Protein AF-A0A3B8J810-F1 (afdb_monomer_lite)

Foldseek 3Di:
DPLACLLVVLVVVVVVLVVLLVVLLVLLVVVLVDPDDPQLNVLSVQLVVCVVPQVSLVVSLVSNVVRLVVCVPPPSSVVSVVSSVSSHPDAGEREEEPCSCPPRHVVSVVVSVVVVDRHHYHYDYPVDPPPPDDD

Sequence (135 aa):
SLFEDNAEYGYGIYLGAKQIREKIADLMRDAMNMDIDSEAKEVFQQWLDSFDNGEKSRKASEDVLEALRKNPDNPVYKQILSLKDYLVKQSVWIIGGDGWAYDIGFGGVDHVLAMGDDINILVLDSEVYSNTGGP

pLDDT: mean 85.03, std 13.68, range [41.88, 98.12]

Structure (mmCIF, N/CA/C/O backbone):
data_AF-A0A3B8J810-F1
#
_entry.id   AF-A0A3B8J810-F1
#
loop_
_atom_site.group_PDB
_atom_site.id
_atom_site.type_symbol
_atom_site.label_atom_id
_atom_site.label_alt_id
_atom_site.label_comp_id
_atom_site.label_asym_id
_atom_site.label_entity_id
_atom_site.label_seq_id
_atom_site.pdbx_PDB_ins_code
_atom_site.Cartn_x
_atom_site.Cartn_y
_atom_site.Cartn_z
_atom_site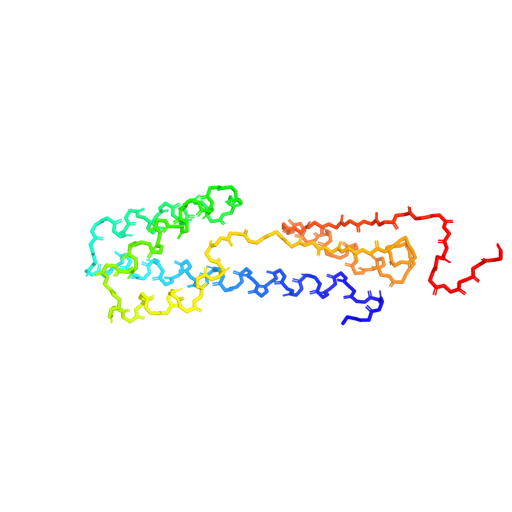.occupancy
_atom_site.B_iso_or_equiv
_atom_site.auth_seq_id
_atom_site.auth_comp_id
_atom_site.auth_asym_id
_atom_site.auth_atom_id
_atom_site.pdbx_PDB_model_num
ATOM 1 N N . SER A 1 1 ? 20.058 1.063 -8.323 1.00 51.47 1 SER A N 1
ATOM 2 C CA . SER A 1 1 ? 19.584 0.669 -9.654 1.00 51.47 1 SER A CA 1
ATOM 3 C C . SER A 1 1 ? 20.681 1.005 -10.646 1.00 51.47 1 SER A C 1
ATOM 5 O O . SER A 1 1 ? 21.090 2.165 -10.684 1.00 51.47 1 SER A O 1
ATOM 7 N N . LEU A 1 2 ? 21.250 -0.007 -11.305 1.00 54.09 2 LEU A N 1
ATOM 8 C CA . LEU A 1 2 ? 22.072 0.170 -12.509 1.00 54.09 2 LEU A CA 1
ATOM 9 C C . LEU A 1 2 ? 21.130 0.313 -13.713 1.00 54.09 2 LEU A C 1
ATOM 11 O O . LEU A 1 2 ? 19.937 0.049 -13.586 1.00 54.09 2 LEU A O 1
ATOM 15 N N . PHE A 1 3 ? 21.644 0.776 -14.852 1.00 58.66 3 PHE A N 1
ATOM 16 C CA . PHE A 1 3 ? 20.823 0.993 -16.047 1.00 58.66 3 PHE A CA 1
ATOM 17 C C . PHE A 1 3 ? 20.138 -0.305 -16.519 1.00 58.66 3 PHE A C 1
ATOM 19 O O . PHE A 1 3 ? 19.049 -0.212 -17.066 1.00 58.66 3 PHE A O 1
ATOM 26 N N . GLU A 1 4 ? 20.720 -1.486 -16.267 1.00 60.38 4 GLU A N 1
ATOM 27 C CA . GLU A 1 4 ? 20.138 -2.799 -16.596 1.00 60.38 4 GLU A CA 1
ATOM 28 C C . GLU A 1 4 ? 18.951 -3.248 -15.710 1.00 60.38 4 GLU A C 1
ATOM 30 O O . GLU A 1 4 ? 17.919 -3.636 -16.249 1.00 60.38 4 GLU A O 1
ATOM 35 N N . ASP A 1 5 ? 19.035 -3.125 -14.379 1.00 73.50 5 ASP A N 1
ATOM 36 C CA . ASP A 1 5 ? 18.122 -3.810 -13.431 1.00 73.50 5 ASP A CA 1
ATOM 37 C C . ASP A 1 5 ? 16.914 -2.960 -12.983 1.00 73.50 5 ASP A C 1
ATOM 39 O O . ASP A 1 5 ? 16.359 -3.124 -11.888 1.00 73.50 5 ASP A O 1
ATOM 43 N N . ASN A 1 6 ? 16.540 -1.948 -13.766 1.00 75.56 6 ASN A N 1
ATOM 44 C CA . ASN A 1 6 ? 15.527 -0.979 -13.342 1.00 75.56 6 ASN A CA 1
ATOM 45 C C . ASN A 1 6 ? 14.127 -1.615 -13.207 1.00 75.56 6 ASN A C 1
ATOM 47 O O . ASN A 1 6 ? 13.347 -1.209 -12.341 1.00 75.56 6 ASN A O 1
ATOM 51 N N . ALA A 1 7 ? 13.829 -2.639 -14.016 1.00 76.56 7 ALA A N 1
ATOM 52 C CA . ALA A 1 7 ? 12.568 -3.377 -13.964 1.00 76.56 7 ALA A CA 1
ATOM 53 C C . ALA A 1 7 ? 12.468 -4.218 -12.683 1.00 76.56 7 ALA A C 1
ATOM 55 O O . ALA A 1 7 ? 11.500 -4.111 -11.929 1.00 76.56 7 ALA A O 1
ATOM 56 N N . GLU A 1 8 ? 13.503 -4.996 -12.386 1.00 80.56 8 GLU A N 1
ATOM 57 C CA . GLU A 1 8 ? 13.605 -5.848 -11.203 1.00 80.56 8 GLU A CA 1
ATOM 58 C C . GLU A 1 8 ? 13.627 -5.020 -9.920 1.00 80.56 8 GLU A C 1
ATOM 60 O O . GLU A 1 8 ? 13.010 -5.393 -8.920 1.00 80.56 8 GLU A O 1
ATOM 65 N N . TYR A 1 9 ? 14.293 -3.865 -9.946 1.00 81.94 9 TYR A N 1
ATOM 66 C CA . TYR A 1 9 ? 14.302 -2.938 -8.821 1.00 81.94 9 TYR A CA 1
ATOM 67 C C . TYR A 1 9 ? 12.899 -2.386 -8.532 1.00 81.94 9 TYR A C 1
ATOM 69 O O . TYR A 1 9 ? 12.452 -2.399 -7.380 1.00 81.94 9 TYR A O 1
ATOM 77 N N . GLY A 1 10 ? 12.179 -1.946 -9.569 1.00 83.00 10 GLY A N 1
ATOM 78 C CA . GLY A 1 10 ? 10.791 -1.506 -9.435 1.00 83.00 10 GLY A CA 1
ATOM 79 C C . GLY A 1 10 ? 9.865 -2.624 -8.950 1.00 83.00 10 GLY A C 1
ATOM 80 O O . GLY A 1 10 ? 9.044 -2.403 -8.057 1.00 83.00 10 GLY A O 1
ATOM 81 N N . TYR A 1 11 ? 10.058 -3.844 -9.457 1.00 84.88 11 TYR A N 1
ATOM 82 C CA . TYR A 1 11 ? 9.335 -5.031 -9.003 1.00 84.88 11 TYR A CA 1
ATOM 83 C C . TYR A 1 11 ? 9.607 -5.352 -7.525 1.00 84.88 11 TYR A C 1
ATOM 85 O O . TYR A 1 11 ? 8.683 -5.624 -6.760 1.00 84.88 11 TYR A O 1
ATOM 93 N N . GLY A 1 12 ? 10.859 -5.234 -7.076 1.00 87.31 12 GLY A N 1
ATOM 94 C CA . GLY A 1 12 ? 11.229 -5.408 -5.670 1.00 87.31 12 GLY A CA 1
ATOM 95 C C . GLY A 1 12 ? 10.545 -4.396 -4.744 1.00 87.31 12 GLY A C 1
ATOM 96 O O . GLY A 1 12 ? 10.072 -4.766 -3.667 1.00 87.31 12 GLY A O 1
ATOM 97 N N . ILE A 1 13 ? 10.427 -3.135 -5.174 1.00 88.50 13 ILE A N 1
ATOM 98 C CA . ILE A 1 13 ? 9.671 -2.107 -4.440 1.00 88.50 13 ILE A CA 1
ATOM 99 C C . ILE A 1 13 ? 8.188 -2.484 -4.359 1.00 88.50 13 ILE A C 1
ATOM 101 O O . ILE A 1 13 ? 7.599 -2.392 -3.280 1.00 88.50 13 ILE A O 1
ATOM 105 N N . TYR A 1 14 ? 7.599 -2.937 -5.469 1.00 91.19 14 TYR A N 1
ATOM 106 C CA . TYR A 1 14 ? 6.214 -3.408 -5.497 1.00 91.19 14 TYR A CA 1
ATOM 107 C C . TYR A 1 14 ? 5.978 -4.554 -4.509 1.00 91.19 14 TYR A C 1
ATOM 109 O O . TYR A 1 14 ? 5.067 -4.468 -3.683 1.00 91.19 14 TYR A O 1
ATOM 117 N N . LEU A 1 15 ? 6.829 -5.583 -4.527 1.00 91.56 15 LEU A N 1
ATOM 118 C CA . LEU A 1 15 ? 6.722 -6.717 -3.607 1.00 91.56 15 LEU A CA 1
ATOM 119 C C . LEU A 1 15 ? 6.860 -6.292 -2.142 1.00 91.56 15 LEU A C 1
ATOM 121 O O . LEU A 1 15 ? 6.079 -6.735 -1.299 1.00 91.56 15 LEU A O 1
ATOM 125 N N . GLY A 1 16 ? 7.813 -5.408 -1.836 1.00 93.19 16 GLY A N 1
ATOM 126 C CA . GLY A 1 16 ? 7.993 -4.880 -0.484 1.00 93.19 16 GLY A CA 1
ATOM 127 C C . GLY A 1 16 ? 6.758 -4.121 0.006 1.00 93.19 16 GLY A C 1
ATOM 128 O O . GLY A 1 16 ? 6.271 -4.371 1.111 1.00 93.19 16 GLY A O 1
ATOM 129 N N . ALA A 1 17 ? 6.202 -3.243 -0.833 1.00 93.31 17 ALA A N 1
ATOM 130 C CA . ALA A 1 17 ? 4.971 -2.524 -0.519 1.00 93.31 17 ALA A CA 1
ATOM 131 C C . ALA A 1 17 ? 3.788 -3.486 -0.325 1.00 93.31 17 ALA A C 1
ATOM 133 O O . ALA A 1 17 ? 3.067 -3.375 0.668 1.00 93.31 17 ALA A O 1
ATOM 134 N N . LYS A 1 18 ? 3.617 -4.465 -1.222 1.00 93.62 18 LYS A N 1
ATOM 135 C CA . LYS A 1 18 ? 2.568 -5.492 -1.136 1.00 93.62 18 LYS A CA 1
ATOM 136 C C . LYS A 1 18 ? 2.647 -6.265 0.179 1.00 93.62 18 LYS A C 1
ATOM 138 O O . LYS A 1 18 ? 1.652 -6.330 0.895 1.00 93.62 18 LYS A O 1
ATOM 143 N N . GLN A 1 19 ? 3.833 -6.742 0.552 1.00 95.75 19 GLN A N 1
ATOM 144 C CA . GLN A 1 19 ? 4.037 -7.498 1.788 1.00 95.75 19 GLN A CA 1
ATOM 145 C C . GLN A 1 19 ? 3.715 -6.672 3.044 1.00 95.75 19 GLN A C 1
ATOM 147 O O . GLN A 1 19 ? 3.115 -7.180 3.995 1.00 95.75 19 GLN A O 1
ATOM 152 N N . ILE A 1 20 ? 4.077 -5.385 3.062 1.00 96.69 20 ILE A N 1
ATOM 153 C CA . ILE A 1 20 ? 3.726 -4.498 4.180 1.00 96.69 20 ILE A CA 1
ATOM 154 C C . ILE A 1 20 ? 2.207 -4.313 4.261 1.00 96.69 20 ILE A C 1
ATOM 156 O O . ILE A 1 20 ? 1.643 -4.361 5.355 1.00 96.69 20 ILE A O 1
ATOM 160 N N . ARG A 1 21 ? 1.528 -4.142 3.121 1.00 96.50 21 ARG A N 1
ATOM 161 C CA . ARG A 1 21 ? 0.066 -3.998 3.078 1.00 96.50 21 ARG A CA 1
ATOM 162 C C . ARG A 1 21 ? -0.655 -5.266 3.521 1.00 96.50 21 ARG A C 1
ATOM 164 O O . ARG A 1 21 ? -1.597 -5.172 4.304 1.00 96.50 21 ARG A O 1
ATOM 171 N N . GLU A 1 22 ? -0.196 -6.436 3.091 1.00 97.38 22 GLU A N 1
ATOM 172 C CA . GLU A 1 22 ? -0.720 -7.733 3.542 1.00 97.38 22 GLU A CA 1
ATOM 173 C C . GLU A 1 22 ? -0.578 -7.890 5.061 1.00 97.38 22 GLU A C 1
ATOM 175 O O . GLU A 1 22 ? -1.543 -8.240 5.738 1.00 97.38 22 GLU A O 1
ATOM 180 N N . LYS A 1 23 ? 0.570 -7.496 5.627 1.00 97.88 23 LYS A N 1
ATOM 181 C CA . LYS A 1 23 ? 0.761 -7.474 7.083 1.00 97.88 23 LYS A CA 1
ATOM 182 C C . LYS A 1 23 ? -0.245 -6.563 7.793 1.00 97.88 23 LYS A C 1
ATOM 184 O O . LYS A 1 23 ? -0.739 -6.919 8.861 1.00 97.88 23 LYS A O 1
ATOM 189 N N . ILE A 1 24 ? -0.546 -5.386 7.240 1.00 98.06 24 ILE A N 1
ATOM 190 C CA . ILE A 1 24 ? -1.578 -4.499 7.802 1.00 98.06 24 ILE A CA 1
ATOM 191 C C . ILE A 1 24 ? -2.953 -5.178 7.754 1.00 98.06 24 ILE A C 1
ATOM 193 O O . ILE A 1 24 ? -3.686 -5.123 8.742 1.00 98.06 24 ILE A O 1
ATOM 197 N N . ALA A 1 25 ? -3.285 -5.840 6.642 1.00 98.00 25 ALA A N 1
ATOM 198 C CA . ALA A 1 25 ? -4.540 -6.572 6.499 1.00 98.00 25 ALA A CA 1
ATOM 199 C C . ALA A 1 25 ? -4.680 -7.676 7.558 1.00 98.00 25 ALA A C 1
ATOM 201 O O . ALA A 1 25 ? -5.742 -7.808 8.166 1.00 98.00 25 ALA A O 1
ATOM 202 N N . ASP A 1 26 ? -3.608 -8.419 7.828 1.00 98.12 26 ASP A N 1
ATOM 203 C CA . ASP A 1 26 ? -3.599 -9.451 8.866 1.00 98.12 26 ASP A CA 1
ATOM 204 C C . ASP A 1 26 ? -3.770 -8.856 10.267 1.00 98.12 26 ASP A C 1
ATOM 206 O O . ASP A 1 26 ? -4.626 -9.312 11.022 1.00 98.12 26 ASP A O 1
ATOM 210 N N . LEU A 1 27 ? -3.067 -7.762 10.586 1.00 97.75 27 LEU A N 1
ATOM 211 C CA . LEU A 1 27 ? -3.250 -7.048 11.857 1.00 97.75 27 LEU A CA 1
ATOM 212 C C . LEU A 1 27 ? -4.695 -6.559 12.049 1.00 97.75 27 LEU A C 1
ATOM 214 O O . LEU A 1 27 ? -5.222 -6.616 13.159 1.00 97.75 27 LEU A O 1
ATOM 218 N N . MET A 1 28 ? -5.346 -6.084 10.984 1.00 97.50 28 MET A N 1
ATOM 219 C CA . MET A 1 28 ? -6.753 -5.674 11.031 1.00 97.50 28 MET A CA 1
ATOM 220 C C . MET A 1 28 ? -7.690 -6.863 11.249 1.00 97.50 28 MET A C 1
ATOM 222 O O . MET A 1 28 ? -8.592 -6.775 12.083 1.00 97.50 28 MET A O 1
ATOM 226 N N . ARG A 1 29 ? -7.469 -7.985 10.551 1.00 97.38 29 ARG A N 1
ATOM 227 C CA . ARG A 1 29 ? -8.235 -9.228 10.756 1.00 97.38 29 ARG A CA 1
ATOM 228 C C . ARG A 1 29 ? -8.104 -9.728 12.191 1.00 97.38 29 ARG A C 1
ATOM 230 O O . ARG A 1 29 ? -9.113 -10.049 12.816 1.00 97.38 29 ARG A O 1
ATOM 237 N N . ASP A 1 30 ? -6.891 -9.715 12.731 1.00 94.88 30 ASP A N 1
ATOM 238 C CA . ASP A 1 30 ? -6.627 -10.087 14.119 1.00 94.88 30 ASP A CA 1
ATOM 239 C C . ASP A 1 30 ? -7.334 -9.141 15.094 1.00 94.88 30 ASP A C 1
ATOM 241 O O . ASP A 1 30 ? -8.006 -9.602 16.017 1.00 94.88 30 ASP A O 1
ATOM 245 N N . ALA A 1 31 ? -7.259 -7.824 14.869 1.00 94.38 31 ALA A N 1
ATOM 246 C CA . ALA A 1 31 ? -7.937 -6.833 15.703 1.00 94.38 31 ALA A CA 1
ATOM 247 C C . ALA A 1 31 ? -9.465 -7.009 15.707 1.00 94.38 31 ALA A C 1
ATOM 249 O O . ALA A 1 31 ? -10.093 -6.873 16.756 1.00 94.38 31 ALA A O 1
ATOM 250 N N . MET A 1 32 ? -10.077 -7.356 14.569 1.00 95.06 32 MET A N 1
ATOM 251 C CA . MET A 1 32 ? -11.525 -7.594 14.481 1.00 95.06 32 MET A CA 1
ATOM 252 C C . MET A 1 32 ? -11.992 -8.812 15.293 1.00 95.06 32 MET A C 1
ATOM 254 O O . MET A 1 32 ? -13.144 -8.838 15.741 1.00 95.06 32 MET A O 1
ATOM 258 N N . ASN A 1 33 ? -11.102 -9.777 15.543 1.00 93.56 33 ASN A N 1
ATOM 259 C CA . ASN A 1 33 ? -11.358 -10.923 16.422 1.00 93.56 33 ASN A CA 1
ATOM 260 C C . ASN A 1 33 ? -11.205 -10.587 17.918 1.00 93.56 33 ASN A C 1
ATOM 262 O O . ASN A 1 33 ? -11.535 -11.412 18.769 1.00 93.56 33 ASN A O 1
ATOM 266 N N . MET A 1 34 ? -10.723 -9.388 18.252 1.00 90.62 34 MET A N 1
ATOM 267 C CA . MET A 1 34 ? -10.599 -8.898 19.625 1.00 90.62 34 MET A CA 1
ATOM 268 C C . MET A 1 34 ? -11.840 -8.100 20.057 1.00 90.62 34 MET A C 1
ATOM 270 O O . MET A 1 34 ? -12.746 -7.799 19.267 1.00 90.62 34 MET A O 1
ATOM 274 N N . ASP A 1 35 ? -11.871 -7.747 21.341 1.00 90.75 35 ASP A N 1
ATOM 275 C CA . ASP A 1 35 ? -12.857 -6.831 21.910 1.00 90.75 35 ASP A CA 1
ATOM 276 C C . ASP A 1 35 ? -12.454 -5.377 21.607 1.00 90.75 35 ASP A C 1
ATOM 278 O O . ASP A 1 35 ? -11.757 -4.715 22.377 1.00 90.75 35 ASP A O 1
ATOM 282 N N . ILE A 1 36 ? -12.812 -4.925 20.404 1.00 91.25 36 ILE A N 1
ATOM 283 C CA . ILE A 1 36 ? -12.669 -3.541 19.942 1.00 91.25 36 ILE A CA 1
ATOM 284 C C . ILE A 1 36 ? -14.035 -2.986 19.539 1.00 91.25 36 ILE A C 1
ATOM 286 O O . ILE A 1 36 ? -14.960 -3.746 19.245 1.00 91.25 36 ILE A O 1
ATOM 290 N N . ASP A 1 37 ? -14.130 -1.659 19.488 1.00 91.00 37 ASP A N 1
ATOM 291 C CA . ASP A 1 37 ? -15.341 -0.942 19.092 1.00 91.00 37 ASP A CA 1
ATOM 292 C C . ASP A 1 37 ? -15.880 -1.421 17.730 1.00 91.00 37 ASP A C 1
ATOM 294 O O . ASP A 1 37 ? -15.112 -1.643 16.787 1.00 91.00 37 ASP A O 1
ATOM 298 N N . SER A 1 38 ? -17.201 -1.581 17.620 1.00 93.12 38 SER A N 1
ATOM 299 C CA . SER A 1 38 ? -17.869 -2.015 16.388 1.00 93.12 38 SER A CA 1
ATOM 300 C C . SER A 1 38 ? -17.591 -1.088 15.205 1.00 93.12 38 SER A C 1
ATOM 302 O O . SER A 1 38 ? -17.413 -1.573 14.091 1.00 93.12 38 SER A O 1
ATOM 304 N N . GLU A 1 39 ? -17.477 0.219 15.446 1.00 93.62 39 GLU A N 1
ATOM 305 C CA . GLU A 1 39 ? -17.132 1.213 14.428 1.00 93.62 39 GLU A CA 1
ATOM 306 C C . GLU A 1 39 ? -15.731 0.945 13.856 1.00 93.62 39 GLU A C 1
ATOM 308 O O . GLU A 1 39 ? -15.524 0.997 12.646 1.00 93.62 39 GLU A O 1
ATOM 313 N N . ALA A 1 40 ? -14.765 0.574 14.707 1.00 94.94 40 ALA A N 1
ATOM 314 C CA . ALA A 1 40 ? -13.422 0.222 14.250 1.00 94.94 40 ALA A CA 1
ATOM 315 C C . ALA A 1 40 ? -13.428 -1.056 13.395 1.00 94.94 40 ALA A C 1
ATOM 317 O O . ALA A 1 40 ? -12.707 -1.124 12.400 1.00 94.94 40 ALA A O 1
ATOM 318 N N . LYS A 1 41 ? -14.267 -2.045 13.738 1.00 96.38 41 LYS A N 1
ATOM 319 C CA . LYS A 1 41 ? -14.427 -3.265 12.926 1.00 96.38 41 LYS A CA 1
ATOM 320 C C . LYS A 1 41 ? -15.001 -2.954 11.546 1.00 96.38 41 LYS A C 1
ATOM 322 O O . LYS A 1 41 ? -14.487 -3.461 10.553 1.00 96.38 41 LYS A O 1
ATOM 327 N N . GLU A 1 42 ? -16.024 -2.104 11.471 1.00 96.94 42 GLU A N 1
ATOM 328 C CA . GLU A 1 42 ? -16.612 -1.685 10.193 1.00 96.94 42 GLU A CA 1
ATOM 329 C C . GLU A 1 42 ? -15.592 -0.965 9.310 1.00 96.94 42 GLU A C 1
ATOM 331 O O . GLU A 1 42 ? -15.450 -1.298 8.134 1.00 96.94 42 GLU A O 1
ATOM 336 N N . VAL A 1 43 ? -14.833 -0.029 9.880 1.00 97.12 43 VAL A N 1
ATOM 337 C CA . VAL A 1 43 ? -13.793 0.713 9.156 1.00 97.12 43 VAL A CA 1
ATOM 338 C C . VAL A 1 43 ? -12.676 -0.214 8.659 1.00 97.12 43 VAL A C 1
ATOM 340 O O . VAL A 1 43 ? -12.232 -0.089 7.516 1.00 97.12 43 VAL A O 1
ATOM 343 N N . PHE A 1 44 ? -12.236 -1.179 9.472 1.00 97.56 44 PHE A N 1
ATOM 344 C CA . PHE A 1 44 ? -11.244 -2.173 9.048 1.00 97.56 44 PHE A CA 1
ATOM 345 C C . PHE A 1 44 ? -11.769 -3.052 7.911 1.00 97.56 44 PHE A C 1
ATOM 347 O O . PHE A 1 44 ? -11.050 -3.270 6.936 1.00 97.56 44 PHE A O 1
ATOM 354 N N . GLN A 1 45 ? -13.025 -3.499 7.986 1.00 97.62 45 GLN A N 1
ATOM 355 C CA . GLN A 1 45 ? -13.642 -4.272 6.910 1.00 97.62 45 GLN A CA 1
ATOM 356 C C . GLN A 1 45 ? -13.737 -3.458 5.612 1.00 97.62 45 GLN A C 1
ATOM 358 O O . GLN A 1 45 ? -13.361 -3.955 4.554 1.00 97.62 45 GLN A O 1
ATOM 363 N N . GLN A 1 46 ? -14.147 -2.189 5.686 1.00 96.88 46 GLN A N 1
ATOM 364 C CA . GLN A 1 46 ? -14.196 -1.305 4.516 1.00 96.88 46 GLN A CA 1
ATOM 365 C C . GLN A 1 46 ? -12.817 -1.114 3.876 1.00 96.88 46 GLN A C 1
ATOM 367 O O . GLN A 1 46 ? -12.693 -1.121 2.648 1.00 96.88 46 GLN A O 1
ATOM 372 N N . TRP A 1 47 ? -11.765 -0.977 4.689 1.00 97.88 47 TRP A N 1
ATOM 373 C CA . TRP A 1 47 ? -10.402 -0.899 4.173 1.00 97.88 47 TRP A CA 1
ATOM 374 C C . TRP A 1 47 ? -9.989 -2.194 3.466 1.00 97.88 47 TRP A C 1
ATOM 376 O O . TRP A 1 47 ? -9.500 -2.121 2.337 1.00 97.88 47 TRP A O 1
ATOM 386 N N . LEU A 1 48 ? -10.265 -3.359 4.063 1.00 97.31 48 LEU A N 1
ATOM 387 C CA . LEU A 1 48 ? -10.002 -4.674 3.464 1.00 97.31 48 LEU A CA 1
ATOM 388 C C . LEU A 1 48 ? -10.753 -4.874 2.137 1.00 97.31 48 LEU A C 1
ATOM 390 O O . LEU A 1 48 ? -10.161 -5.343 1.168 1.00 97.31 48 LEU A O 1
ATOM 394 N N . ASP A 1 49 ? -12.014 -4.452 2.053 1.00 96.56 49 ASP A N 1
ATOM 395 C CA . ASP A 1 49 ? -12.814 -4.535 0.821 1.00 96.56 49 ASP A CA 1
ATOM 396 C C . ASP A 1 49 ? -12.289 -3.592 -0.279 1.00 96.56 49 ASP A C 1
ATOM 398 O O . ASP A 1 49 ? -12.510 -3.805 -1.474 1.00 96.56 49 ASP A O 1
ATOM 402 N N . SER A 1 50 ? -11.579 -2.532 0.116 1.00 95.38 50 SER A N 1
ATOM 403 C CA . SER A 1 50 ? -10.952 -1.558 -0.782 1.00 95.38 50 SER A CA 1
ATOM 404 C C . SER A 1 50 ? -9.466 -1.821 -1.049 1.00 95.38 50 SER A C 1
ATOM 406 O O . SER A 1 50 ? -8.831 -1.016 -1.733 1.00 95.38 50 SER A O 1
ATOM 408 N N . PHE A 1 51 ? -8.910 -2.926 -0.538 1.00 93.19 51 PHE A N 1
ATOM 409 C CA . PHE A 1 51 ? -7.468 -3.191 -0.491 1.00 93.19 51 PHE A CA 1
ATOM 410 C C . PHE A 1 51 ? -6.770 -3.022 -1.850 1.00 93.19 51 PHE A C 1
ATOM 412 O O . PHE A 1 51 ? -5.733 -2.360 -1.939 1.00 93.19 51 PHE A O 1
ATOM 419 N N . ASP A 1 52 ? -7.367 -3.528 -2.928 1.00 89.56 52 ASP A N 1
ATOM 420 C CA . ASP A 1 52 ? -6.801 -3.441 -4.281 1.00 89.56 52 ASP A CA 1
ATOM 421 C C . ASP A 1 52 ? -7.317 -2.250 -5.099 1.00 89.56 52 ASP A C 1
ATOM 423 O O . ASP A 1 52 ? -6.923 -2.057 -6.253 1.00 89.56 52 ASP A O 1
ATOM 427 N N . ASN A 1 53 ? -8.159 -1.396 -4.516 1.00 90.62 53 ASN A N 1
ATOM 428 C CA . ASN A 1 53 ? -8.732 -0.247 -5.203 1.00 90.62 53 ASN A CA 1
ATOM 429 C C . ASN A 1 53 ? -7.989 1.050 -4.846 1.00 90.62 53 ASN A C 1
ATOM 431 O O . ASN A 1 53 ? -8.124 1.579 -3.744 1.00 90.62 53 ASN A O 1
ATOM 435 N N . GLY A 1 54 ? -7.241 1.600 -5.807 1.00 82.00 54 GLY A N 1
ATOM 436 C CA . GLY A 1 54 ? -6.436 2.811 -5.608 1.00 82.00 54 GLY A CA 1
ATOM 437 C C . GLY A 1 54 ? -7.231 4.008 -5.082 1.00 82.00 54 GLY A C 1
ATOM 438 O O . GLY A 1 54 ? -6.832 4.629 -4.099 1.00 82.00 54 GLY A O 1
ATOM 439 N N . GLU A 1 55 ? -8.384 4.303 -5.680 1.00 84.88 55 GLU A N 1
ATOM 440 C CA . GLU A 1 55 ? -9.205 5.458 -5.300 1.00 84.88 55 GLU A CA 1
ATOM 441 C C . GLU A 1 55 ? -9.908 5.259 -3.957 1.00 84.88 55 GLU A C 1
ATOM 443 O O . GLU A 1 55 ? -9.841 6.129 -3.085 1.00 84.88 55 GLU A O 1
ATOM 448 N N . LYS A 1 56 ? -10.548 4.100 -3.768 1.00 88.69 56 LYS A N 1
ATOM 449 C CA . LYS A 1 56 ? -11.307 3.798 -2.546 1.00 88.69 56 LYS A CA 1
ATOM 450 C C . LYS A 1 56 ? -10.395 3.618 -1.337 1.00 88.69 56 LYS A C 1
ATOM 452 O O . LYS A 1 56 ? -10.768 4.041 -0.244 1.00 88.69 56 LYS A O 1
ATOM 457 N N . SER A 1 57 ? -9.190 3.075 -1.537 1.00 87.69 57 SER A N 1
ATOM 458 C CA . SER A 1 57 ? -8.237 2.863 -0.445 1.00 87.69 57 SER A CA 1
ATOM 459 C C . SER A 1 57 ? -7.852 4.164 0.249 1.00 87.69 57 SER A C 1
ATOM 461 O O . SER A 1 57 ? -7.606 4.142 1.449 1.00 87.69 57 SER A O 1
ATOM 463 N N . ARG A 1 58 ? -7.846 5.311 -0.450 1.00 91.88 58 ARG A N 1
ATOM 464 C CA . ARG A 1 58 ? -7.503 6.600 0.166 1.00 91.88 58 ARG A CA 1
ATOM 465 C C . ARG A 1 58 ? -8.492 6.976 1.262 1.00 91.88 58 ARG A C 1
ATOM 467 O O . ARG A 1 58 ? -8.076 7.188 2.397 1.00 91.88 58 ARG A O 1
ATOM 474 N N . LYS A 1 59 ? -9.786 7.000 0.932 1.00 93.62 59 LYS A N 1
ATOM 475 C CA . LYS A 1 59 ? -10.827 7.370 1.895 1.00 93.62 59 LYS A CA 1
ATOM 476 C C . LYS A 1 59 ? -10.902 6.365 3.045 1.00 93.62 59 LYS A C 1
ATOM 478 O O . LYS A 1 59 ? -10.855 6.766 4.201 1.00 93.62 59 LYS A O 1
ATOM 483 N N . ALA A 1 60 ? -10.888 5.069 2.733 1.00 95.50 60 ALA A N 1
ATOM 484 C CA . ALA A 1 60 ? -10.893 4.035 3.764 1.00 95.50 60 ALA A CA 1
ATOM 485 C C . ALA A 1 60 ? -9.668 4.129 4.695 1.00 95.50 60 ALA A C 1
ATOM 487 O O . ALA A 1 60 ? -9.774 3.886 5.892 1.00 95.50 60 ALA A O 1
ATOM 488 N N . SER A 1 61 ? -8.499 4.523 4.176 1.00 96.00 61 SER A N 1
ATOM 489 C CA . SER A 1 61 ? -7.288 4.713 4.989 1.00 96.00 61 SER A CA 1
ATOM 490 C C . SER A 1 61 ? -7.391 5.903 5.939 1.00 96.00 61 SER A C 1
ATOM 492 O O . SER A 1 61 ? -6.885 5.831 7.057 1.00 96.00 61 SER A O 1
ATOM 494 N N . GLU A 1 62 ? -8.028 6.996 5.517 1.00 96.00 62 GLU A N 1
ATOM 495 C CA . GLU A 1 62 ? -8.302 8.141 6.394 1.00 96.00 62 GLU A CA 1
ATOM 496 C C . GLU A 1 62 ? -9.204 7.720 7.556 1.00 96.00 62 GLU A C 1
ATOM 498 O O . GLU A 1 62 ? -8.871 7.978 8.714 1.00 96.00 62 GLU A O 1
ATOM 503 N N . ASP A 1 63 ? -10.276 6.988 7.251 1.00 96.62 63 ASP A N 1
ATOM 504 C CA . ASP A 1 63 ? -11.230 6.502 8.250 1.00 96.62 63 ASP A CA 1
ATOM 505 C C . ASP A 1 63 ? -10.544 5.538 9.239 1.00 96.62 63 ASP A C 1
ATOM 507 O O . ASP A 1 63 ? -10.722 5.646 10.456 1.00 96.62 63 ASP A O 1
ATOM 511 N N . VAL A 1 64 ? -9.657 4.658 8.746 1.00 97.06 64 VAL A N 1
ATOM 512 C CA . VAL A 1 64 ? -8.800 3.804 9.590 1.00 97.06 64 VAL A CA 1
ATOM 513 C C . VAL A 1 64 ? -7.960 4.650 10.543 1.00 97.06 64 VAL A C 1
ATOM 515 O O . VAL A 1 64 ? -7.918 4.370 11.741 1.00 97.06 64 VAL A O 1
ATOM 518 N N . LEU A 1 65 ? -7.287 5.692 10.053 1.00 96.62 65 LEU A N 1
ATOM 519 C CA . LEU A 1 65 ? -6.438 6.533 10.899 1.00 96.62 65 LEU A CA 1
ATOM 520 C C . LEU A 1 65 ? -7.231 7.248 11.994 1.00 96.62 65 LEU A C 1
ATOM 522 O O . LEU A 1 65 ? -6.722 7.398 13.108 1.00 96.62 65 LEU A O 1
ATOM 526 N N . GLU A 1 66 ? -8.456 7.676 11.703 1.00 96.00 66 GLU A N 1
ATOM 527 C CA . GLU A 1 66 ? -9.354 8.255 12.702 1.00 96.00 66 GLU A CA 1
ATOM 528 C C . GLU A 1 66 ? -9.769 7.222 13.756 1.00 96.00 66 GLU A C 1
ATOM 530 O O . GLU A 1 66 ? -9.667 7.504 14.955 1.00 96.00 66 GLU A O 1
ATOM 535 N N . ALA A 1 67 ? -10.140 6.007 13.339 1.00 95.12 67 ALA A N 1
ATOM 536 C CA . ALA A 1 67 ? -10.496 4.919 14.250 1.00 95.12 67 ALA A CA 1
ATOM 537 C C . ALA A 1 67 ? -9.329 4.531 15.180 1.00 95.12 67 ALA A C 1
ATOM 539 O O . ALA A 1 67 ? -9.511 4.397 16.393 1.00 95.12 67 ALA A O 1
ATOM 540 N N . LEU A 1 68 ? -8.108 4.428 14.645 1.00 94.19 68 LEU A N 1
ATOM 541 C CA . LEU A 1 68 ? -6.912 4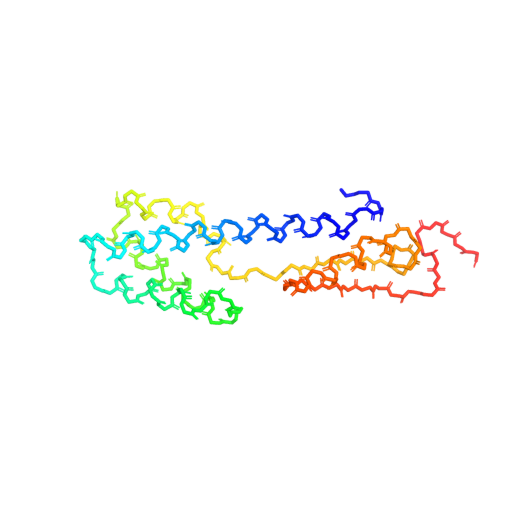.075 15.421 1.00 94.19 68 LEU A CA 1
ATOM 542 C C . LEU A 1 68 ? -6.570 5.129 16.487 1.00 94.19 68 LEU A C 1
ATOM 544 O O . LEU A 1 68 ? -6.092 4.789 17.570 1.00 94.19 68 LEU A O 1
ATOM 548 N N . ARG A 1 69 ? -6.841 6.412 16.213 1.00 91.56 69 ARG A N 1
ATOM 549 C CA . ARG A 1 69 ? -6.582 7.518 17.154 1.00 91.56 69 ARG A CA 1
ATOM 550 C C . ARG A 1 69 ? -7.512 7.522 18.366 1.00 91.56 69 ARG A C 1
ATOM 552 O O . ARG A 1 69 ? -7.155 8.135 19.368 1.00 91.56 69 ARG A O 1
ATOM 559 N N . LYS A 1 70 ? -8.667 6.849 18.303 1.00 91.62 70 LYS A N 1
ATOM 560 C CA . LYS A 1 70 ? -9.608 6.749 19.435 1.00 91.62 70 LYS A CA 1
ATOM 561 C C . LYS A 1 70 ? -9.068 5.875 20.569 1.00 91.62 70 LYS A C 1
ATOM 563 O O . LYS A 1 70 ? -9.405 6.108 21.725 1.00 91.62 70 LYS A O 1
ATOM 568 N N . ASN A 1 71 ? -8.216 4.898 20.254 1.00 89.12 71 ASN A N 1
ATOM 569 C CA . ASN A 1 71 ? -7.575 4.035 21.245 1.00 89.12 71 ASN A CA 1
ATOM 570 C C . ASN A 1 71 ? -6.079 3.857 20.929 1.00 89.12 71 ASN A C 1
ATOM 572 O O . ASN A 1 71 ? -5.647 2.780 20.509 1.00 89.12 71 ASN A O 1
ATOM 576 N N . PRO A 1 72 ? -5.269 4.913 21.118 1.00 85.00 72 PRO A N 1
ATOM 577 C CA . PRO A 1 72 ? -3.869 4.912 20.710 1.00 85.00 72 PRO A CA 1
ATOM 578 C C . PRO A 1 72 ? -3.015 3.936 21.524 1.00 85.00 72 PRO A C 1
ATOM 580 O O . PRO A 1 72 ? -1.894 3.649 21.114 1.00 85.00 72 PRO A O 1
ATOM 583 N N . ASP A 1 73 ? -3.516 3.430 22.657 1.00 88.75 73 ASP A N 1
ATOM 584 C CA . ASP A 1 73 ? -2.799 2.506 23.534 1.00 88.75 73 ASP A CA 1
ATOM 585 C C . ASP A 1 73 ? -2.936 1.034 23.160 1.00 88.75 73 ASP A C 1
ATOM 587 O O . ASP A 1 73 ? -2.119 0.224 23.607 1.00 88.75 73 ASP A O 1
ATOM 591 N N . ASN A 1 74 ? -3.884 0.693 22.284 1.00 90.56 74 ASN A N 1
ATOM 592 C CA . ASN A 1 74 ? -4.016 -0.661 21.771 1.00 90.56 74 ASN A CA 1
ATOM 593 C C . ASN A 1 74 ? -2.718 -1.085 21.030 1.00 90.56 74 ASN A C 1
ATOM 595 O O . ASN A 1 74 ? -2.300 -0.412 20.080 1.00 90.56 74 ASN A O 1
ATOM 599 N N . PRO A 1 75 ? -2.063 -2.199 21.424 1.00 92.94 75 PRO A N 1
ATOM 600 C CA . PRO A 1 75 ? -0.802 -2.634 20.819 1.00 92.94 75 PRO A CA 1
ATOM 601 C C . PRO A 1 75 ? 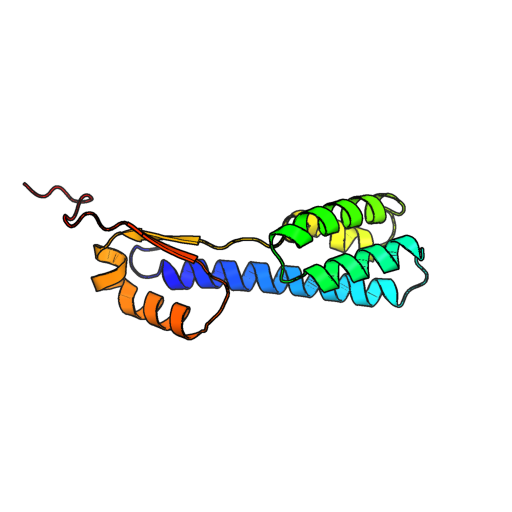-0.890 -2.909 19.316 1.00 92.94 75 PRO A C 1
ATOM 603 O O . PRO A 1 75 ? 0.056 -2.611 18.587 1.00 92.94 75 PRO A O 1
ATOM 606 N N . VAL A 1 76 ? -2.015 -3.451 18.842 1.00 93.38 76 VAL A N 1
ATOM 607 C CA . VAL A 1 76 ? -2.246 -3.696 17.412 1.00 93.38 76 VAL A CA 1
ATOM 608 C C . VAL A 1 76 ? -2.394 -2.365 16.682 1.00 93.38 76 VAL A C 1
ATOM 610 O O . VAL A 1 76 ? -1.815 -2.177 15.615 1.00 93.38 76 VAL A O 1
ATOM 613 N N . TYR A 1 77 ? -3.068 -1.389 17.294 1.00 95.00 77 TYR A N 1
ATOM 614 C CA . TYR A 1 77 ? -3.255 -0.073 16.682 1.00 95.00 77 TYR A CA 1
ATOM 615 C C . TYR A 1 77 ? -1.928 0.674 16.550 1.00 95.00 77 TYR A C 1
ATOM 617 O O . TYR A 1 77 ? -1.675 1.281 15.511 1.00 95.00 77 TYR A O 1
ATOM 625 N N . LYS A 1 78 ? -1.035 0.570 17.545 1.00 95.12 78 LYS A N 1
ATOM 626 C CA . LYS A 1 78 ? 0.335 1.110 17.461 1.00 95.12 78 LYS A CA 1
ATOM 627 C C . LYS A 1 78 ? 1.123 0.499 16.300 1.00 95.12 78 LYS A C 1
ATOM 629 O O . LYS A 1 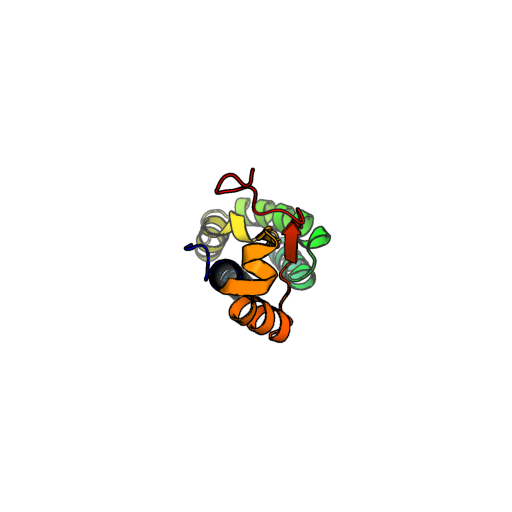78 ? 1.850 1.220 15.620 1.00 95.12 78 LYS A O 1
ATOM 634 N N . GLN A 1 79 ? 0.969 -0.805 16.060 1.00 96.00 79 GLN A N 1
ATOM 635 C CA . GLN A 1 79 ? 1.620 -1.484 14.934 1.00 96.00 79 GLN A CA 1
ATOM 636 C C . GLN A 1 79 ? 1.046 -1.056 13.581 1.00 96.00 79 GLN A C 1
ATOM 638 O O . GLN A 1 79 ? 1.807 -0.842 12.645 1.00 96.00 79 GLN A O 1
ATOM 643 N N . ILE A 1 80 ? -0.272 -0.887 13.468 1.00 96.31 80 ILE A N 1
ATOM 644 C CA . ILE A 1 80 ? -0.880 -0.389 12.226 1.00 96.31 80 ILE A CA 1
ATOM 645 C C . ILE A 1 80 ? -0.459 1.071 11.983 1.00 96.31 80 ILE A C 1
ATOM 647 O O . ILE A 1 80 ? -0.061 1.429 10.877 1.00 96.31 80 ILE A O 1
ATOM 651 N N . LEU A 1 81 ? -0.460 1.913 13.024 1.00 95.44 81 LEU A N 1
ATOM 652 C CA . LEU A 1 81 ? -0.046 3.318 12.936 1.00 95.44 81 LEU A CA 1
ATOM 653 C C . LEU A 1 81 ? 1.422 3.494 12.525 1.00 95.44 81 LEU A C 1
ATOM 655 O O . LEU A 1 81 ? 1.734 4.477 11.849 1.00 95.44 81 LEU A O 1
ATOM 659 N N . SER A 1 82 ? 2.320 2.576 12.898 1.00 95.94 82 SER A N 1
ATOM 660 C CA . SER A 1 82 ? 3.722 2.631 12.458 1.00 95.94 82 SER A CA 1
ATOM 661 C C . SER A 1 82 ? 3.901 2.293 10.973 1.00 95.94 82 SER A C 1
ATOM 663 O O . SER A 1 82 ? 4.937 2.624 10.403 1.00 95.94 82 SER A O 1
ATOM 665 N N . LEU A 1 83 ? 2.885 1.698 10.341 1.00 96.44 83 LEU A N 1
ATOM 666 C CA . LEU A 1 83 ? 2.850 1.333 8.923 1.00 96.44 83 LEU A CA 1
ATOM 667 C C . LEU A 1 83 ? 1.862 2.188 8.110 1.00 96.44 83 LEU A C 1
ATOM 669 O O . LEU A 1 83 ? 1.555 1.862 6.965 1.00 96.44 83 LEU A O 1
ATOM 673 N N . LYS A 1 84 ? 1.367 3.294 8.681 1.00 95.38 84 LYS A N 1
ATOM 674 C CA . LYS A 1 84 ? 0.308 4.138 8.100 1.00 95.38 84 LYS A CA 1
ATOM 675 C C . LYS A 1 84 ? 0.553 4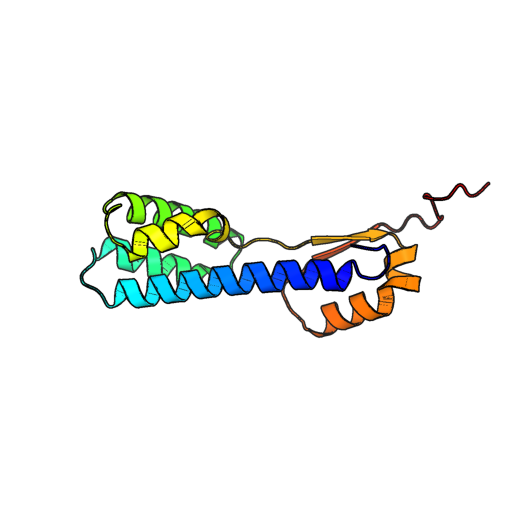.591 6.657 1.00 95.38 84 LYS A C 1
ATOM 677 O O . LYS A 1 84 ? -0.406 4.757 5.911 1.00 95.38 84 LYS A O 1
ATOM 682 N N . ASP A 1 85 ? 1.813 4.770 6.261 1.00 94.38 85 ASP A N 1
ATOM 683 C CA . ASP A 1 85 ? 2.182 5.256 4.926 1.00 94.38 85 ASP A CA 1
ATOM 684 C C . ASP A 1 85 ? 1.852 4.233 3.820 1.00 94.38 85 ASP A C 1
ATOM 686 O O . ASP A 1 85 ? 1.806 4.586 2.644 1.00 94.38 85 ASP A O 1
ATOM 690 N N . TYR A 1 86 ? 1.558 2.985 4.203 1.00 95.62 86 TYR A N 1
ATOM 691 C CA . TYR A 1 86 ? 1.162 1.895 3.309 1.00 95.62 86 TYR A CA 1
ATOM 692 C C . TYR A 1 86 ? -0.345 1.597 3.340 1.00 95.62 86 TYR A C 1
ATOM 694 O O . TYR A 1 86 ? -0.809 0.716 2.617 1.00 95.62 86 TYR A O 1
ATOM 702 N N . LEU A 1 87 ? -1.143 2.309 4.148 1.00 95.56 87 LEU A N 1
ATOM 703 C CA . LEU A 1 87 ? -2.597 2.100 4.171 1.00 95.56 87 LEU A CA 1
ATOM 704 C C . LEU A 1 87 ? -3.215 2.382 2.792 1.00 95.56 87 LEU A C 1
ATOM 706 O O . LEU A 1 87 ? -4.008 1.591 2.276 1.00 95.56 87 LEU A O 1
ATOM 710 N N . VAL A 1 88 ? -2.791 3.476 2.160 1.00 95.06 88 VAL A N 1
ATOM 711 C CA . VAL A 1 88 ? -3.211 3.820 0.801 1.00 95.06 88 VAL A CA 1
ATOM 712 C C . VAL A 1 88 ? -2.463 2.937 -0.191 1.00 95.06 88 VAL A C 1
ATOM 714 O O . VAL A 1 88 ? -1.243 2.785 -0.102 1.00 95.06 88 VAL A O 1
ATOM 717 N N . LYS A 1 89 ? -3.178 2.370 -1.168 1.00 93.06 89 LYS A N 1
ATOM 718 C CA . LYS A 1 89 ? -2.547 1.596 -2.240 1.00 93.06 89 LYS A CA 1
ATOM 719 C C . LYS A 1 89 ? -1.573 2.483 -3.017 1.00 93.06 89 LYS A C 1
ATOM 721 O O . LYS A 1 89 ? -1.958 3.517 -3.563 1.00 93.06 89 LYS A O 1
ATOM 726 N N . GLN A 1 90 ? -0.317 2.055 -3.084 1.00 89.06 90 GLN A N 1
ATOM 727 C CA . GLN A 1 90 ? 0.713 2.738 -3.856 1.00 89.06 90 GLN A CA 1
ATOM 728 C C . GLN A 1 90 ? 0.622 2.337 -5.329 1.00 89.06 90 GLN A C 1
ATOM 730 O O . GLN A 1 90 ? 0.349 1.184 -5.654 1.00 89.06 90 GLN A O 1
ATOM 735 N N . SER A 1 91 ? 0.870 3.298 -6.216 1.00 89.19 91 SER A N 1
ATOM 736 C CA . SER A 1 91 ? 1.061 3.038 -7.641 1.00 89.19 91 SER A CA 1
ATOM 737 C C . SER A 1 91 ? 2.561 2.992 -7.911 1.00 89.19 91 SER A C 1
ATOM 739 O O . SER A 1 91 ? 3.251 3.997 -7.731 1.00 89.19 91 SER A O 1
ATOM 741 N N . VAL A 1 92 ? 3.069 1.818 -8.286 1.00 89.00 92 VAL A N 1
ATOM 742 C CA . VAL A 1 92 ? 4.485 1.636 -8.622 1.00 89.00 92 VAL A CA 1
ATOM 743 C C . VAL A 1 92 ? 4.682 1.935 -10.102 1.00 89.00 92 VAL A C 1
ATOM 745 O O . VAL A 1 92 ? 3.979 1.383 -10.951 1.00 89.00 92 VAL A O 1
ATOM 748 N N . TRP A 1 93 ? 5.632 2.828 -10.380 1.00 87.94 93 TRP A N 1
ATOM 749 C CA . TRP A 1 93 ? 6.017 3.250 -11.721 1.00 87.94 93 TRP A CA 1
ATOM 750 C C . TRP A 1 93 ? 7.487 2.943 -11.960 1.00 87.94 93 TRP A C 1
ATOM 752 O O . TRP A 1 93 ? 8.348 3.364 -11.185 1.00 87.94 93 TRP A O 1
ATOM 762 N N . ILE A 1 94 ? 7.762 2.251 -13.058 1.00 87.69 94 ILE A N 1
ATOM 763 C CA . ILE A 1 94 ? 9.103 2.007 -13.572 1.00 87.69 94 ILE A CA 1
ATOM 764 C C . ILE A 1 94 ? 9.264 2.881 -14.809 1.00 87.69 94 ILE A C 1
ATOM 766 O O . ILE A 1 94 ? 8.559 2.704 -15.800 1.00 87.69 94 ILE A O 1
ATOM 770 N N . ILE A 1 95 ? 10.151 3.867 -14.726 1.00 84.75 95 ILE A N 1
ATOM 771 C CA . ILE A 1 95 ? 10.356 4.859 -15.784 1.00 84.75 95 ILE A CA 1
ATOM 772 C C . ILE A 1 95 ? 11.767 4.685 -16.336 1.00 84.75 95 ILE A C 1
ATOM 774 O O . ILE A 1 95 ? 12.724 4.623 -15.559 1.00 84.75 95 ILE A O 1
ATOM 778 N N . GLY A 1 96 ? 11.904 4.639 -17.659 1.00 83.62 96 GLY A N 1
ATOM 779 C CA . GLY A 1 96 ? 13.207 4.603 -18.322 1.00 83.62 96 GLY A CA 1
ATOM 780 C C . GLY A 1 96 ? 13.125 4.911 -19.816 1.00 83.62 96 GLY A C 1
ATOM 781 O O . GLY A 1 96 ? 12.037 5.091 -20.353 1.00 83.62 96 GLY A O 1
ATOM 782 N N . GLY A 1 97 ? 14.281 5.040 -20.469 1.00 80.62 97 GLY A N 1
ATOM 783 C CA . GLY A 1 97 ? 14.376 5.373 -21.897 1.00 80.62 97 GLY A CA 1
ATOM 784 C C . GLY A 1 97 ? 14.284 4.160 -22.827 1.00 80.62 97 GLY A C 1
ATOM 785 O O . GLY A 1 97 ? 14.379 3.014 -22.379 1.00 80.62 97 GLY A O 1
ATOM 786 N N . ASP A 1 98 ? 14.168 4.428 -24.125 1.00 75.38 98 ASP A N 1
ATOM 787 C CA . ASP A 1 98 ? 14.217 3.453 -25.225 1.00 75.38 98 ASP A CA 1
ATOM 788 C C . ASP A 1 98 ? 15.433 2.515 -25.152 1.00 75.38 98 ASP A C 1
ATOM 790 O O . ASP A 1 98 ? 15.262 1.297 -25.145 1.00 75.38 98 ASP A O 1
ATOM 794 N N . GLY A 1 99 ? 16.649 3.045 -24.983 1.00 69.38 99 GLY A N 1
ATOM 795 C CA . GLY A 1 99 ? 17.865 2.217 -24.900 1.00 69.38 99 GLY A CA 1
ATOM 796 C C . GLY A 1 99 ? 17.917 1.264 -23.690 1.00 69.38 99 GLY A C 1
ATOM 797 O O . GLY A 1 99 ? 18.652 0.279 -23.701 1.00 69.38 99 GLY A O 1
ATOM 798 N N . TRP A 1 100 ? 17.133 1.523 -22.636 1.00 72.06 100 TRP A N 1
ATOM 799 C CA . TRP A 1 100 ? 16.957 0.583 -21.521 1.00 72.06 100 TRP A CA 1
ATOM 800 C C . TRP A 1 100 ? 15.888 -0.459 -21.849 1.00 72.06 100 TRP A C 1
ATOM 802 O O . TRP A 1 100 ? 16.119 -1.650 -21.661 1.00 72.06 100 TRP A O 1
ATOM 812 N N . ALA A 1 101 ? 14.736 -0.023 -22.353 1.00 70.62 101 ALA A N 1
ATOM 813 C CA . ALA A 1 101 ? 13.607 -0.909 -22.594 1.00 70.62 101 ALA A CA 1
ATOM 814 C C . ALA A 1 101 ? 13.846 -1.891 -23.753 1.00 70.62 101 ALA A C 1
ATOM 816 O O . ALA A 1 101 ? 13.377 -3.022 -23.667 1.00 70.62 101 ALA A O 1
ATOM 817 N N . TYR A 1 102 ? 14.565 -1.485 -24.808 1.00 64.31 102 TYR A N 1
ATOM 818 C CA . TYR A 1 102 ? 14.723 -2.278 -26.036 1.00 64.31 102 TYR A CA 1
ATOM 819 C C . TYR A 1 102 ? 16.045 -3.050 -26.147 1.00 64.31 102 TYR A C 1
ATOM 821 O O . TYR A 1 102 ? 16.072 -4.054 -26.854 1.00 64.31 102 TYR A O 1
ATOM 829 N N . ASP A 1 103 ? 17.106 -2.641 -25.437 1.00 64.00 103 ASP A N 1
ATOM 830 C CA . ASP A 1 103 ? 18.415 -3.310 -25.512 1.00 64.00 103 ASP A CA 1
ATOM 831 C C . ASP A 1 103 ? 18.793 -4.021 -24.204 1.00 64.00 103 ASP A C 1
ATOM 833 O O . ASP A 1 103 ? 18.763 -5.248 -24.119 1.00 64.00 103 ASP A O 1
ATOM 837 N N . ILE A 1 104 ? 19.178 -3.265 -23.170 1.00 59.53 104 ILE A N 1
ATOM 838 C CA . ILE A 1 104 ? 19.891 -3.824 -22.005 1.00 59.53 104 ILE A CA 1
ATOM 839 C C . ILE A 1 104 ? 18.938 -4.330 -20.906 1.00 59.53 104 ILE A C 1
ATOM 841 O O . ILE A 1 104 ? 19.261 -5.289 -20.210 1.00 59.53 104 ILE A O 1
ATOM 845 N N . GLY A 1 105 ? 17.758 -3.725 -20.758 1.00 62.25 105 GLY A N 1
ATOM 846 C CA . GLY A 1 105 ? 16.764 -4.059 -19.731 1.00 62.25 105 GLY A CA 1
ATOM 847 C C . GLY A 1 105 ? 15.572 -4.883 -20.228 1.00 62.25 105 GLY A C 1
ATOM 848 O O . GLY A 1 105 ? 14.675 -5.177 -19.438 1.00 62.25 105 GLY A O 1
ATOM 849 N N . PHE A 1 106 ? 15.539 -5.276 -21.510 1.00 70.44 106 PHE A N 1
ATOM 850 C CA . PHE A 1 106 ? 14.385 -5.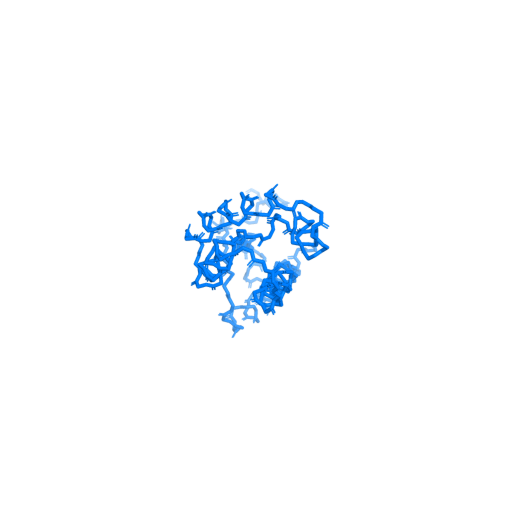963 -22.112 1.00 70.44 106 PHE A CA 1
ATOM 851 C C . PHE A 1 106 ? 14.039 -7.279 -21.399 1.00 70.44 106 PHE A C 1
ATOM 853 O O . PHE A 1 106 ? 12.869 -7.556 -21.150 1.00 70.44 106 PHE A O 1
ATOM 860 N N . GLY A 1 107 ? 15.050 -8.066 -21.008 1.00 71.25 107 GLY A N 1
ATOM 861 C CA . GLY A 1 107 ? 14.837 -9.328 -20.288 1.00 71.25 107 GLY A CA 1
ATOM 862 C C . GLY A 1 107 ? 14.131 -9.147 -18.938 1.00 71.25 107 GLY A C 1
ATOM 863 O O . GLY A 1 107 ? 13.266 -9.947 -18.586 1.00 71.25 107 GLY A O 1
ATOM 864 N N . GLY A 1 108 ? 14.447 -8.070 -18.215 1.00 72.44 108 GLY A N 1
ATOM 865 C CA . GLY A 1 108 ? 13.793 -7.725 -16.953 1.00 72.44 108 GLY A CA 1
ATOM 866 C C . GLY A 1 108 ? 12.379 -7.184 -17.144 1.00 72.44 108 GLY A C 1
ATOM 867 O O . GLY A 1 108 ? 11.464 -7.551 -16.407 1.00 72.44 108 GLY A O 1
ATOM 868 N N . VAL A 1 109 ? 12.175 -6.349 -18.167 1.00 74.88 109 VAL A N 1
ATOM 869 C CA . VAL A 1 109 ? 10.855 -5.802 -18.519 1.00 74.88 109 VAL A CA 1
ATOM 870 C C . VAL A 1 109 ? 9.888 -6.914 -18.937 1.00 74.88 109 VAL A C 1
ATOM 872 O O . VAL A 1 109 ? 8.774 -6.959 -18.417 1.00 74.88 109 VAL A O 1
ATOM 875 N N . ASP A 1 110 ? 10.308 -7.830 -19.816 1.00 78.56 110 ASP A N 1
ATOM 876 C CA . ASP A 1 110 ? 9.491 -8.975 -20.246 1.00 78.56 110 ASP A CA 1
ATOM 877 C C . ASP A 1 110 ? 9.096 -9.857 -19.055 1.00 78.56 110 ASP A C 1
ATOM 879 O O . ASP A 1 110 ? 7.918 -10.162 -18.865 1.00 78.56 110 ASP A O 1
ATOM 883 N N . HIS A 1 111 ? 10.058 -10.176 -18.182 1.00 77.06 111 HIS A N 1
ATOM 884 C CA . HIS A 1 111 ? 9.807 -10.980 -16.990 1.00 77.06 111 HIS A CA 1
ATOM 885 C C . HIS A 1 111 ? 8.804 -10.319 -16.028 1.00 77.06 111 HIS A C 1
ATOM 887 O O . HIS A 1 111 ? 7.867 -10.978 -15.574 1.00 77.06 111 HIS A O 1
ATOM 893 N N . VAL A 1 112 ? 8.951 -9.019 -15.744 1.00 79.56 112 VAL A N 1
ATOM 894 C CA . VAL A 1 112 ? 8.031 -8.279 -14.858 1.00 79.56 112 VAL A CA 1
ATOM 895 C C . VAL A 1 112 ? 6.631 -8.166 -15.464 1.00 79.56 112 VAL A C 1
ATOM 897 O O . VAL A 1 112 ? 5.641 -8.324 -14.749 1.00 79.56 112 VAL A O 1
ATOM 900 N N . LEU A 1 113 ? 6.521 -7.945 -16.777 1.00 76.69 113 LEU A N 1
ATOM 901 C CA . LEU A 1 113 ? 5.225 -7.913 -17.463 1.00 76.69 113 LEU A CA 1
ATOM 902 C C . LEU A 1 113 ? 4.545 -9.289 -17.469 1.00 76.69 113 LEU A C 1
ATOM 904 O O . LEU A 1 113 ? 3.332 -9.373 -17.263 1.00 76.69 113 LEU A O 1
ATOM 908 N N . ALA A 1 114 ? 5.311 -10.368 -17.645 1.00 79.88 114 ALA A N 1
ATOM 909 C CA . ALA A 1 114 ? 4.792 -11.735 -17.638 1.00 79.88 114 ALA A CA 1
ATOM 910 C C . ALA A 1 114 ? 4.208 -12.158 -16.277 1.00 79.88 114 ALA A C 1
ATOM 912 O O . ALA A 1 114 ? 3.360 -13.051 -16.229 1.00 79.88 114 ALA A O 1
ATOM 913 N N . MET A 1 115 ? 4.619 -11.515 -15.178 1.00 81.06 115 MET A N 1
ATOM 914 C CA . MET A 1 115 ? 4.080 -11.776 -13.837 1.00 81.06 115 MET A CA 1
ATOM 915 C C . MET A 1 115 ? 2.642 -11.271 -13.657 1.00 81.06 115 MET A C 1
ATOM 917 O O . MET A 1 115 ? 1.924 -11.789 -12.803 1.00 81.06 115 MET A O 1
ATOM 921 N N . GLY A 1 116 ? 2.194 -10.305 -14.469 1.00 79.62 116 GLY A N 1
ATOM 922 C CA . GLY A 1 116 ? 0.816 -9.802 -14.444 1.00 79.62 116 GLY A CA 1
ATOM 923 C C . GLY A 1 116 ? 0.428 -9.030 -13.176 1.00 79.62 116 GLY A C 1
ATOM 924 O O . GLY A 1 116 ? -0.761 -8.831 -12.924 1.00 79.62 116 GLY A O 1
ATOM 925 N N . ASP A 1 117 ? 1.410 -8.614 -12.374 1.00 86.50 117 ASP A N 1
ATOM 926 C CA . ASP A 1 117 ? 1.204 -7.786 -11.187 1.00 86.50 117 ASP A CA 1
ATOM 927 C C . ASP A 1 117 ? 0.883 -6.323 -11.560 1.00 86.50 117 ASP A C 1
ATOM 929 O O . ASP A 1 117 ? 1.195 -5.842 -12.649 1.00 86.50 117 ASP A O 1
ATOM 933 N N . ASP A 1 118 ? 0.261 -5.591 -10.631 1.00 86.06 118 ASP A N 1
ATOM 934 C CA . ASP A 1 118 ? -0.181 -4.203 -10.836 1.00 86.06 118 ASP A CA 1
ATOM 935 C C . ASP A 1 118 ? 0.981 -3.195 -10.759 1.00 86.06 118 ASP A C 1
ATOM 937 O O . ASP A 1 118 ? 1.202 -2.524 -9.743 1.00 86.06 118 ASP A O 1
ATOM 941 N N . ILE A 1 119 ? 1.751 -3.125 -11.845 1.00 86.75 119 ILE A N 1
ATOM 942 C CA . ILE A 1 119 ? 2.912 -2.251 -12.020 1.00 86.75 119 ILE A CA 1
ATOM 943 C C . ILE A 1 119 ? 2.766 -1.476 -13.326 1.00 86.75 119 ILE A C 1
ATOM 945 O O . ILE A 1 119 ? 2.327 -2.005 -14.344 1.00 86.75 119 ILE A O 1
ATOM 949 N N . ASN A 1 120 ? 3.168 -0.208 -13.302 1.00 86.75 120 ASN A N 1
ATOM 950 C CA . ASN A 1 120 ? 3.123 0.670 -14.463 1.00 86.75 120 ASN A CA 1
ATOM 951 C C . ASN A 1 120 ? 4.538 0.844 -15.012 1.00 86.75 120 ASN A C 1
ATOM 953 O O . ASN A 1 120 ? 5.450 1.193 -14.263 1.00 86.75 120 ASN A O 1
ATOM 957 N N . ILE A 1 121 ? 4.724 0.636 -16.314 1.00 86.81 121 ILE A N 1
ATOM 958 C CA . ILE A 1 121 ? 5.997 0.887 -16.995 1.00 86.81 121 ILE A CA 1
ATOM 959 C C . ILE A 1 121 ? 5.788 2.022 -17.994 1.00 86.81 121 ILE A C 1
ATOM 961 O O . ILE A 1 121 ? 4.903 1.949 -18.846 1.00 86.81 121 ILE A O 1
ATOM 965 N N . LEU A 1 122 ? 6.597 3.075 -17.884 1.00 86.75 122 LEU A N 1
ATOM 966 C CA . LEU A 1 122 ? 6.625 4.186 -18.830 1.00 86.75 122 LEU A CA 1
ATOM 967 C C . LEU A 1 122 ? 7.984 4.216 -19.526 1.00 86.75 122 LEU A C 1
ATOM 969 O O . LEU A 1 122 ? 8.999 4.546 -18.908 1.00 86.75 122 LEU A O 1
ATOM 973 N N . VAL A 1 123 ? 7.977 3.901 -20.819 1.00 85.88 123 VAL A N 1
ATOM 974 C CA . VAL A 1 123 ? 9.150 4.027 -21.684 1.00 85.88 123 VAL A CA 1
ATOM 975 C C . VAL A 1 123 ? 9.104 5.385 -22.372 1.00 85.88 123 VAL A C 1
ATOM 977 O O . VAL A 1 123 ? 8.145 5.707 -23.072 1.00 85.88 123 VAL A O 1
ATOM 980 N N . LEU A 1 124 ? 10.130 6.196 -22.138 1.00 82.06 124 LEU A N 1
ATOM 981 C CA . LEU A 1 124 ? 10.322 7.483 -22.792 1.00 82.06 124 LEU A CA 1
ATOM 982 C C . LEU A 1 124 ? 11.167 7.262 -24.045 1.00 82.06 124 LEU A C 1
ATOM 984 O O . LEU A 1 124 ? 12.391 7.179 -23.970 1.00 82.06 124 LEU A O 1
ATOM 988 N N . ASP A 1 125 ? 10.489 7.129 -25.180 1.00 78.19 125 ASP A N 1
ATOM 989 C CA . ASP A 1 125 ? 11.132 6.949 -26.476 1.00 78.19 125 ASP A CA 1
ATOM 990 C C . ASP A 1 125 ? 11.551 8.305 -27.053 1.00 78.19 125 ASP A C 1
ATOM 992 O O . ASP A 1 125 ? 10.715 9.187 -27.269 1.00 78.19 125 ASP A O 1
ATOM 996 N N . SER A 1 126 ? 12.859 8.490 -27.231 1.00 65.31 126 SER A N 1
ATOM 997 C CA . SER A 1 126 ? 13.430 9.708 -27.811 1.00 65.31 126 SER A CA 1
ATOM 998 C C . SER A 1 126 ? 13.992 9.504 -29.217 1.00 65.31 126 SER A C 1
ATOM 1000 O O . SER A 1 126 ? 14.494 10.476 -29.777 1.00 65.31 126 SER A O 1
ATOM 1002 N N . GLU A 1 127 ? 13.940 8.284 -29.773 1.00 59.81 127 GLU A N 1
ATOM 1003 C CA . GLU A 1 127 ? 14.561 7.855 -31.044 1.00 59.81 127 GLU A CA 1
ATOM 1004 C C . GLU A 1 127 ? 16.065 8.217 -31.211 1.00 59.81 127 GLU A C 1
ATOM 1006 O O . GLU A 1 127 ? 16.669 7.945 -32.252 1.00 59.81 127 GLU A O 1
ATOM 1011 N N . VAL A 1 128 ? 16.703 8.821 -30.196 1.00 52.50 128 VAL A N 1
ATOM 1012 C CA . VAL A 1 128 ? 18.105 9.255 -30.185 1.00 52.50 128 VAL A CA 1
ATOM 1013 C C . VAL A 1 128 ? 18.688 9.111 -28.772 1.00 52.50 128 VAL A C 1
ATOM 1015 O O . VAL A 1 128 ? 18.169 9.686 -27.813 1.00 52.50 128 VAL A O 1
ATOM 1018 N N . TYR A 1 129 ? 19.817 8.399 -28.642 1.00 45.00 129 TYR A N 1
ATOM 1019 C CA . TYR A 1 129 ? 20.584 8.255 -27.393 1.00 45.00 129 TYR A CA 1
ATOM 1020 C C . TYR A 1 129 ? 21.004 9.623 -26.827 1.00 45.00 129 TYR A C 1
ATOM 1022 O O . TYR A 1 129 ? 22.063 10.166 -27.146 1.00 45.00 129 TYR A O 1
ATOM 1030 N N . SER A 1 130 ? 20.181 10.188 -25.946 1.00 55.09 130 SER A N 1
ATOM 1031 C CA . SER A 1 130 ? 20.365 11.560 -25.457 1.00 55.09 130 SER A CA 1
ATOM 1032 C C . SER A 1 130 ? 21.399 11.679 -24.325 1.00 55.09 130 SER A C 1
ATOM 1034 O O . SER A 1 130 ? 21.835 12.783 -24.009 1.00 55.09 130 SER A O 1
ATOM 1036 N N . ASN A 1 131 ? 21.840 10.566 -23.718 1.00 58.28 131 ASN A N 1
ATOM 1037 C CA . ASN A 1 131 ? 22.674 10.602 -22.505 1.00 58.28 131 ASN A CA 1
ATOM 1038 C C . ASN A 1 131 ? 24.200 10.536 -22.739 1.00 58.28 131 ASN A C 1
ATOM 1040 O O . ASN A 1 131 ? 24.963 10.587 -21.777 1.00 58.28 131 ASN A O 1
ATOM 1044 N N . THR A 1 132 ? 24.676 10.439 -23.986 1.00 51.84 132 THR A N 1
ATOM 1045 C CA . THR A 1 132 ? 26.126 10.425 -24.295 1.00 51.84 132 THR A CA 1
ATOM 1046 C C . THR A 1 132 ? 26.551 11.332 -25.450 1.00 51.84 132 THR A C 1
ATOM 1048 O O . THR A 1 132 ? 27.707 11.278 -25.858 1.00 51.84 132 THR A O 1
ATOM 1051 N N . GLY A 1 133 ? 25.677 12.223 -25.926 1.00 53.75 133 GLY A N 1
ATOM 1052 C CA . GLY A 1 133 ? 26.011 13.168 -26.994 1.00 53.75 133 GLY A CA 1
ATOM 1053 C C . GLY A 1 133 ? 26.212 12.473 -28.344 1.00 53.75 133 GLY A C 1
ATOM 1054 O O . GLY A 1 133 ? 27.327 12.110 -28.709 1.00 53.75 133 GLY A O 1
ATOM 1055 N N . GLY A 1 134 ? 25.126 12.306 -29.096 1.00 41.88 134 GLY A N 1
ATOM 1056 C CA . GLY A 1 134 ? 25.188 12.052 -30.539 1.00 41.88 134 GLY A CA 1
ATOM 1057 C C . GLY A 1 134 ? 25.262 13.378 -31.319 1.00 41.88 134 GLY A C 1
ATOM 1058 O O . GLY A 1 134 ? 24.761 14.373 -30.799 1.00 41.88 134 GLY A O 1
ATOM 1059 N N . PRO A 1 135 ? 25.917 13.408 -32.495 1.00 49.03 135 PRO A N 1
ATOM 1060 C CA . PRO A 1 135 ? 26.391 14.615 -33.191 1.00 49.03 135 PRO A CA 1
ATOM 1061 C C . PRO A 1 135 ? 25.304 15.558 -33.722 1.00 49.03 135 PRO A C 1
ATOM 1063 O O . PRO A 1 135 ? 24.180 15.090 -34.000 1.00 49.03 135 PRO A O 1
#

Radius of gyration: 19.81 Å; chains: 1; bounding box: 44×26×57 Å

Secondary structure (DSSP, 8-state):
--SSSHHHHHHHHHHHHHHHHHHHHHHHHHHHTSS--HHHHHHHHHHHHTTT-HHHHHHHHHHHHHHHHHSTT-HHHHHHHHTGGGSSPP--EEEEEHHIIIIISHHHHHHHHHTT-S-EEEEE--SS-TTS---